Protein AF-A0A821SST0-F1 (afdb_monomer)

Mean predicted aligned error: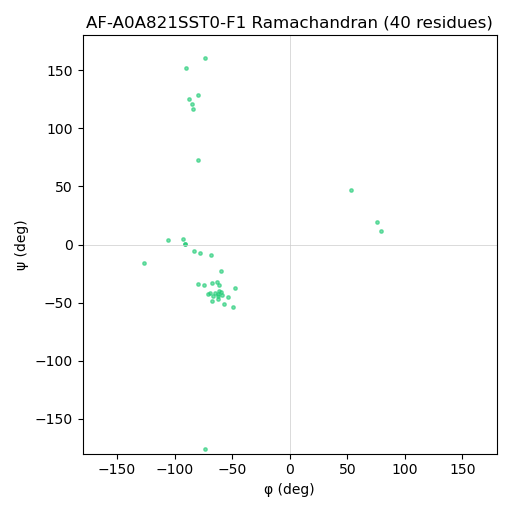 3.03 Å

Radius of gyration: 10.08 Å; Cα contacts (8 Å, |Δi|>4): 28; chains: 1; bounding box: 22×22×24 Å

Structure (mmCIF, N/CA/C/O backbone):
data_AF-A0A821SST0-F1
#
_entry.id   AF-A0A821SST0-F1
#
loop_
_atom_site.group_PDB
_atom_site.id
_atom_site.type_symbol
_atom_site.label_atom_id
_atom_site.label_alt_id
_atom_site.lab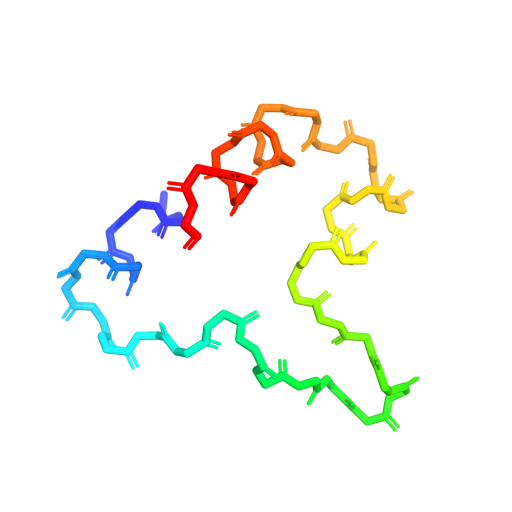el_comp_id
_atom_site.label_asym_id
_atom_site.label_entity_id
_atom_site.label_seq_id
_atom_site.pdbx_PDB_ins_code
_atom_site.Cartn_x
_atom_site.Cartn_y
_atom_site.Cartn_z
_atom_site.occupancy
_atom_site.B_iso_or_equiv
_atom_site.auth_seq_id
_atom_site.auth_comp_id
_atom_site.auth_asym_id
_atom_site.auth_atom_id
_atom_site.pdbx_PDB_model_num
ATOM 1 N N . LEU A 1 1 ? -12.938 -3.569 1.077 1.00 79.56 1 LEU A N 1
ATOM 2 C CA . LEU A 1 1 ? -12.238 -4.464 2.029 1.00 79.56 1 LEU A CA 1
ATOM 3 C C . LEU A 1 1 ? -10.901 -3.890 2.494 1.00 79.56 1 LEU A C 1
ATOM 5 O O . LEU A 1 1 ? -10.687 -3.889 3.692 1.00 79.56 1 LEU A O 1
ATOM 9 N N . LEU A 1 2 ? -10.055 -3.335 1.609 1.00 81.56 2 LEU A N 1
ATOM 10 C CA . LEU A 1 2 ? -8.770 -2.730 2.010 1.00 81.56 2 LEU A CA 1
ATOM 11 C C . LEU A 1 2 ? -8.897 -1.737 3.182 1.00 81.56 2 LEU A C 1
ATOM 13 O O . LEU A 1 2 ? -8.260 -1.940 4.205 1.00 81.56 2 LEU A O 1
ATOM 17 N N . LYS A 1 3 ? -9.777 -0.729 3.069 1.00 80.75 3 LYS A N 1
ATOM 18 C CA . LYS A 1 3 ? -10.029 0.249 4.147 1.00 80.75 3 LYS A CA 1
ATOM 19 C C . LYS A 1 3 ? -10.381 -0.408 5.483 1.00 80.75 3 LYS A C 1
ATOM 21 O O . LYS A 1 3 ? -9.797 -0.065 6.495 1.00 80.75 3 LYS A O 1
ATOM 26 N N . LEU A 1 4 ? -11.265 -1.410 5.463 1.00 84.00 4 LEU A N 1
ATOM 27 C CA . LEU A 1 4 ? -11.682 -2.143 6.661 1.00 84.00 4 LEU A CA 1
ATOM 28 C C . LEU A 1 4 ? -10.486 -2.798 7.370 1.00 84.00 4 LEU A C 1
ATOM 30 O O . LEU A 1 4 ? -10.381 -2.728 8.588 1.00 84.00 4 LEU A O 1
ATOM 34 N N . PHE A 1 5 ? -9.570 -3.412 6.620 1.00 82.38 5 PHE A N 1
ATOM 35 C CA . PHE A 1 5 ? -8.393 -4.056 7.206 1.00 82.38 5 PHE A CA 1
ATOM 36 C C . PHE A 1 5 ? -7.342 -3.056 7.689 1.00 82.38 5 PHE A C 1
ATOM 38 O O . PHE A 1 5 ? -6.715 -3.298 8.717 1.00 82.38 5 PHE A O 1
ATOM 45 N N . VAL A 1 6 ? -7.172 -1.933 6.990 1.00 84.56 6 VAL A N 1
ATOM 46 C CA . VAL A 1 6 ? -6.243 -0.877 7.416 1.00 84.56 6 VAL A CA 1
ATOM 47 C C . VAL A 1 6 ? -6.752 -0.170 8.673 1.00 84.56 6 VAL A C 1
ATOM 49 O O . VAL A 1 6 ? -5.977 0.065 9.591 1.00 84.56 6 VAL A O 1
ATOM 52 N N . GLU A 1 7 ? -8.049 0.123 8.749 1.00 84.00 7 GLU A N 1
ATOM 53 C CA . GLU A 1 7 ? -8.638 0.860 9.874 1.00 84.00 7 GLU A CA 1
ATOM 54 C C . GLU A 1 7 ? -8.884 -0.020 11.110 1.00 84.00 7 GLU A C 1
ATOM 56 O O . GLU A 1 7 ? -8.740 0.459 12.232 1.00 84.00 7 GLU A O 1
ATOM 61 N N . TYR A 1 8 ? -9.232 -1.300 10.931 1.00 85.56 8 TYR A N 1
ATOM 62 C CA . TYR A 1 8 ? -9.680 -2.161 12.040 1.00 85.56 8 TYR A CA 1
ATOM 63 C C . TYR A 1 8 ? -8.918 -3.483 12.171 1.00 85.56 8 TYR A C 1
ATOM 65 O O . TYR A 1 8 ? -9.016 -4.149 13.198 1.00 85.56 8 TYR A O 1
ATOM 73 N N . GLY A 1 9 ? -8.177 -3.891 11.141 1.00 80.94 9 GLY A N 1
ATOM 74 C CA . GLY A 1 9 ? -7.512 -5.195 11.080 1.00 80.94 9 GLY A CA 1
ATOM 75 C C . GLY A 1 9 ? -6.084 -5.218 11.625 1.00 80.94 9 GLY A C 1
ATOM 76 O O . GLY A 1 9 ? -5.463 -6.275 11.589 1.00 80.94 9 GLY A O 1
ATOM 77 N N . ASN A 1 10 ? -5.563 -4.083 12.107 1.00 81.75 10 ASN A N 1
ATOM 78 C CA . ASN A 1 10 ? -4.165 -3.925 12.526 1.00 81.75 10 ASN A CA 1
ATOM 79 C C . ASN A 1 10 ? -3.175 -4.358 11.423 1.00 81.75 10 ASN A C 1
ATOM 81 O O . ASN A 1 10 ? -2.251 -5.137 11.653 1.00 81.75 10 ASN A O 1
ATOM 85 N N . CYS A 1 11 ? -3.427 -3.902 10.194 1.00 84.88 11 CYS A N 1
ATOM 86 C CA . CYS A 1 11 ? -2.629 -4.257 9.028 1.00 84.88 11 CYS A CA 1
ATOM 87 C C . CYS A 1 11 ? -1.404 -3.337 8.917 1.00 84.88 11 CYS A C 1
ATOM 89 O O . CYS A 1 11 ? -1.558 -2.126 8.773 1.00 84.88 11 CYS A O 1
ATOM 91 N N . ASP A 1 12 ? -0.199 -3.908 8.933 1.00 88.94 12 ASP A N 1
ATOM 92 C CA . ASP A 1 12 ? 1.036 -3.164 8.672 1.00 88.94 12 ASP A CA 1
ATOM 93 C C . ASP A 1 12 ? 1.281 -3.059 7.157 1.00 88.94 12 ASP A C 1
ATOM 95 O O . ASP A 1 12 ? 1.456 -4.061 6.459 1.00 88.94 12 ASP A O 1
ATOM 99 N N . LEU A 1 13 ? 1.261 -1.827 6.644 1.00 90.69 13 LEU A N 1
ATOM 100 C CA . LEU A 1 13 ? 1.432 -1.516 5.223 1.00 90.69 13 LEU A CA 1
ATOM 101 C C . LEU A 1 13 ? 2.897 -1.569 4.761 1.00 90.69 13 LEU A C 1
ATOM 103 O O . LEU A 1 13 ? 3.153 -1.487 3.558 1.00 90.69 13 LEU A O 1
ATOM 107 N N . PHE A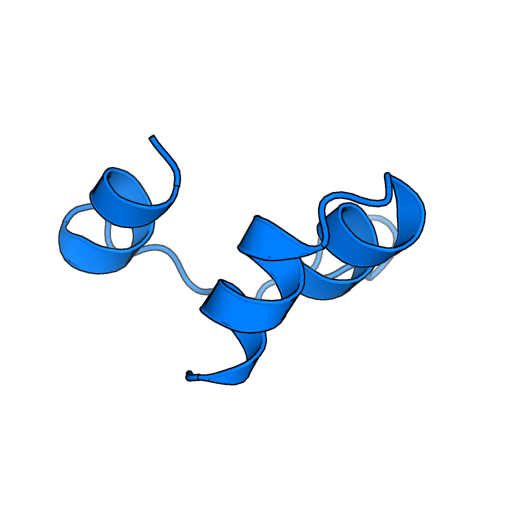 1 14 ? 3.842 -1.725 5.690 1.00 91.69 14 PHE A N 1
ATOM 108 C CA . PHE A 1 14 ? 5.280 -1.754 5.428 1.00 91.69 14 PHE A CA 1
ATOM 109 C C . PHE A 1 14 ? 5.882 -3.165 5.521 1.00 91.69 14 PHE A C 1
ATOM 111 O O . PHE A 1 14 ? 7.088 -3.335 5.330 1.00 91.69 14 PHE A O 1
ATOM 118 N N . ILE A 1 15 ? 5.059 -4.196 5.748 1.00 93.56 15 ILE A N 1
ATOM 119 C CA . ILE A 1 15 ?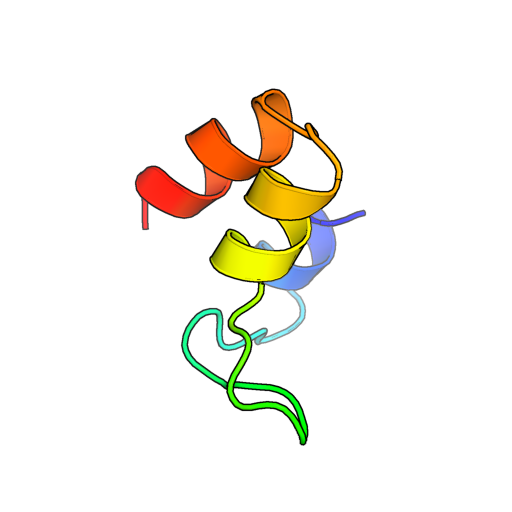 5.490 -5.596 5.661 1.00 93.56 15 ILE A CA 1
ATOM 120 C C . ILE A 1 15 ? 5.530 -6.033 4.198 1.00 93.56 15 ILE A C 1
ATOM 122 O O . ILE A 1 15 ? 4.555 -5.902 3.457 1.00 93.56 15 ILE A O 1
ATOM 126 N N . SER A 1 16 ? 6.662 -6.597 3.786 1.00 95.69 16 SER A N 1
ATOM 127 C CA . SER A 1 16 ? 6.834 -7.174 2.460 1.00 95.69 16 SER A CA 1
ATOM 128 C C . SER A 1 16 ? 6.457 -8.657 2.408 1.00 95.69 16 SER A C 1
ATOM 130 O O . SER A 1 16 ? 6.555 -9.395 3.391 1.00 95.69 16 SER A O 1
ATOM 132 N N . ASN A 1 17 ? 6.026 -9.114 1.231 1.00 94.12 17 ASN A N 1
ATOM 133 C CA . ASN A 1 17 ? 5.861 -10.537 0.948 1.00 94.12 17 ASN A CA 1
ATOM 134 C C . ASN A 1 17 ? 7.232 -11.235 0.756 1.00 94.12 17 ASN A C 1
ATOM 136 O O . ASN A 1 17 ? 8.292 -10.621 0.879 1.00 94.12 17 ASN A O 1
ATOM 140 N N . ARG A 1 18 ? 7.220 -12.529 0.404 1.00 97.25 18 ARG A N 1
ATOM 141 C CA . ARG A 1 18 ? 8.444 -13.330 0.177 1.00 97.25 18 ARG A CA 1
ATOM 142 C C . ARG A 1 18 ? 9.356 -12.794 -0.932 1.00 97.25 18 ARG A C 1
ATOM 144 O O . ARG A 1 18 ? 10.547 -13.078 -0.905 1.00 97.25 18 ARG A O 1
ATOM 151 N N . ASP A 1 19 ? 8.806 -12.017 -1.857 1.00 97.12 19 ASP A N 1
ATOM 152 C CA . ASP A 1 19 ? 9.529 -11.404 -2.973 1.00 97.12 19 ASP A CA 1
ATOM 153 C C . ASP A 1 19 ? 10.017 -9.982 -2.635 1.00 97.12 19 ASP A C 1
ATOM 155 O O . ASP A 1 19 ? 10.543 -9.274 -3.493 1.00 97.12 19 ASP A O 1
ATOM 159 N N . GL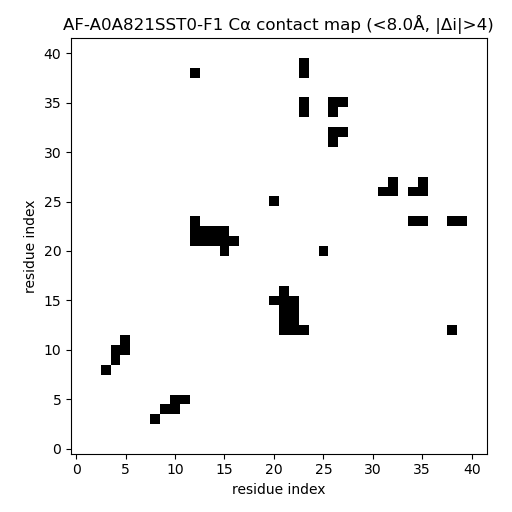Y A 1 20 ? 9.821 -9.524 -1.393 1.00 97.50 20 GLY A N 1
ATOM 160 C CA . GLY A 1 20 ? 10.163 -8.168 -0.968 1.00 97.50 20 GLY A CA 1
ATOM 161 C C . GLY A 1 20 ? 9.135 -7.110 -1.385 1.00 97.50 20 GLY A C 1
ATOM 162 O O . GLY A 1 20 ? 9.399 -5.913 -1.269 1.00 97.50 20 GLY A O 1
ATOM 163 N N . TRP A 1 21 ? 7.951 -7.508 -1.858 1.00 97.75 21 TRP A N 1
ATOM 164 C CA . TRP A 1 21 ? 6.929 -6.569 -2.313 1.00 97.75 21 TRP A CA 1
ATOM 165 C C . TRP A 1 21 ? 6.025 -6.107 -1.177 1.00 97.75 21 TRP A C 1
ATOM 167 O O . TRP A 1 21 ? 5.391 -6.916 -0.504 1.00 97.75 21 TRP A O 1
ATOM 177 N N . LEU A 1 22 ? 5.932 -4.789 -1.015 1.00 96.50 22 LEU A N 1
ATOM 178 C CA . LEU A 1 22 ? 4.954 -4.129 -0.163 1.00 96.50 22 LEU A CA 1
ATOM 179 C C . LEU A 1 22 ? 3.561 -4.171 -0.809 1.00 96.50 22 LEU A C 1
ATOM 181 O O . LEU A 1 22 ? 3.460 -4.264 -2.040 1.00 96.50 22 LEU A O 1
ATOM 185 N N . PRO A 1 23 ? 2.487 -3.979 -0.023 1.00 95.31 23 PRO A N 1
ATOM 186 C CA . PRO A 1 23 ? 1.144 -3.739 -0.548 1.00 95.31 23 PRO A CA 1
ATOM 187 C C . PRO A 1 23 ? 1.104 -2.675 -1.658 1.00 95.31 23 PRO A C 1
ATOM 189 O O . PRO A 1 23 ? 0.402 -2.852 -2.654 1.00 95.31 23 PRO A O 1
ATOM 192 N N . LEU A 1 24 ? 1.915 -1.614 -1.539 1.00 96.69 24 LEU A N 1
ATOM 193 C CA . LEU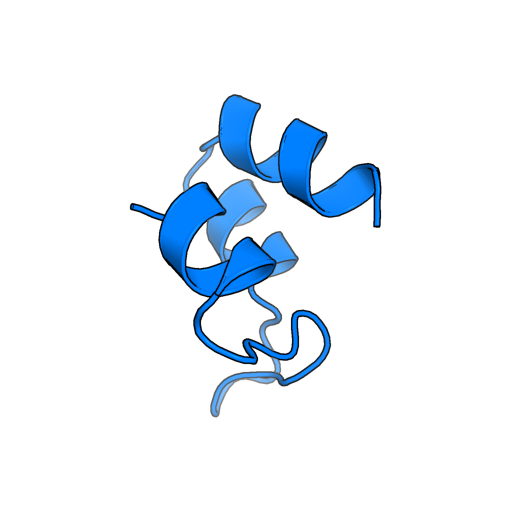 A 1 24 ? 2.025 -0.566 -2.558 1.00 96.69 24 LEU A CA 1
ATOM 194 C C . LEU A 1 24 ? 2.606 -1.083 -3.885 1.00 96.69 24 LEU A C 1
ATOM 196 O O . LEU A 1 24 ? 2.085 -0.739 -4.945 1.00 96.69 24 LEU A O 1
ATOM 200 N N . HIS A 1 25 ? 3.642 -1.931 -3.843 1.00 97.38 25 HIS A N 1
ATOM 201 C CA . HIS A 1 25 ? 4.233 -2.523 -5.051 1.00 97.38 25 HIS A CA 1
ATOM 202 C C . HIS A 1 25 ? 3.211 -3.389 -5.790 1.00 97.38 25 HIS A C 1
ATOM 204 O O . HIS A 1 25 ? 3.065 -3.268 -7.004 1.00 97.38 25 HIS A O 1
ATOM 210 N N . I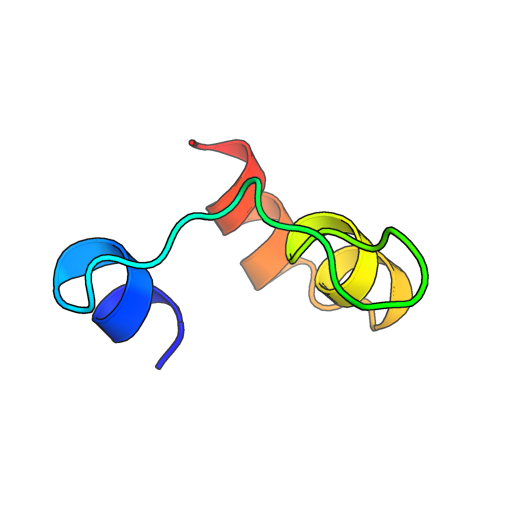LE A 1 26 ? 2.454 -4.206 -5.050 1.00 97.00 26 ILE A N 1
ATOM 211 C CA . ILE A 1 26 ? 1.404 -5.061 -5.618 1.00 97.00 26 ILE A CA 1
ATOM 212 C C . ILE A 1 26 ? 0.315 -4.203 -6.277 1.00 97.00 26 ILE A C 1
ATOM 214 O O . ILE A 1 26 ? -0.070 -4.468 -7.415 1.00 97.00 26 ILE A O 1
ATOM 218 N N . ALA A 1 27 ? -0.160 -3.155 -5.596 1.00 96.44 27 ALA A N 1
ATOM 219 C CA . ALA A 1 27 ? -1.193 -2.268 -6.128 1.00 96.44 27 ALA A CA 1
ATOM 220 C C . ALA A 1 27 ? -0.744 -1.538 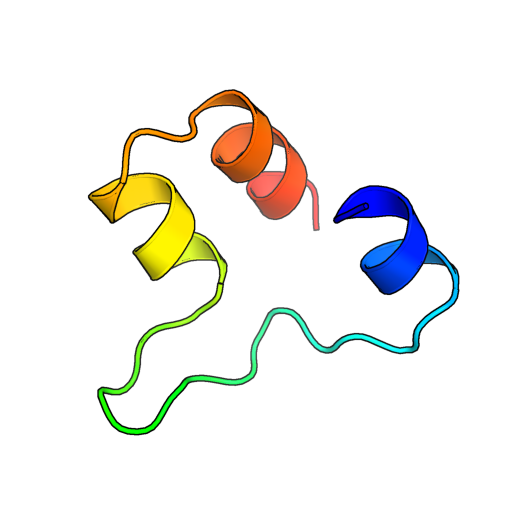-7.404 1.00 96.44 27 ALA A C 1
ATOM 222 O O . ALA A 1 27 ? -1.507 -1.468 -8.369 1.00 96.44 27 ALA A O 1
ATOM 223 N N . ALA A 1 28 ? 0.498 -1.045 -7.432 1.00 97.94 28 ALA A N 1
ATOM 224 C CA . ALA A 1 28 ? 1.066 -0.381 -8.601 1.00 97.94 28 ALA A CA 1
ATOM 225 C C . ALA A 1 28 ? 1.259 -1.354 -9.775 1.00 97.94 28 ALA A C 1
ATOM 227 O O . ALA A 1 28 ? 0.877 -1.033 -10.899 1.00 97.94 28 ALA A O 1
ATOM 228 N N . TYR A 1 29 ? 1.787 -2.555 -9.515 1.00 98.12 29 TYR A N 1
ATOM 229 C CA . TYR A 1 29 ? 1.999 -3.586 -10.534 1.00 98.12 29 TYR A CA 1
ATOM 230 C C . TYR A 1 29 ? 0.689 -4.034 -11.198 1.00 98.12 29 TYR A C 1
ATOM 232 O O . TYR A 1 29 ? 0.641 -4.218 -12.412 1.00 98.12 29 TYR A O 1
ATOM 240 N N . LEU A 1 30 ? -0.385 -4.168 -10.414 1.00 97.62 30 LEU A N 1
ATOM 241 C CA . LEU A 1 30 ? -1.707 -4.565 -10.907 1.00 97.62 30 LEU A CA 1
ATOM 242 C C . LEU A 1 30 ? -2.527 -3.400 -11.493 1.00 97.62 30 LEU A C 1
ATOM 244 O O . LEU A 1 30 ? -3.609 -3.631 -12.028 1.00 97.62 30 LEU A O 1
ATOM 248 N N . GLY A 1 31 ? -2.041 -2.157 -11.402 1.00 97.56 31 GLY A N 1
ATOM 249 C CA . GLY A 1 31 ? -2.729 -0.975 -11.932 1.00 97.56 31 GLY A CA 1
ATOM 250 C C . GLY A 1 31 ? -3.921 -0.489 -11.097 1.00 97.56 31 GLY A C 1
ATOM 251 O O . GLY A 1 31 ? -4.757 0.261 -11.603 1.00 97.56 31 GLY A O 1
ATOM 252 N N . TYR A 1 32 ? -4.014 -0.873 -9.820 1.00 97.31 32 TYR A N 1
ATOM 253 C CA . TYR A 1 32 ? -5.076 -0.431 -8.905 1.00 97.31 32 TYR A CA 1
ATOM 254 C C . TYR A 1 32 ? -4.787 0.971 -8.358 1.00 97.31 32 TYR A C 1
ATOM 256 O O . TYR A 1 32 ? -4.389 1.154 -7.206 1.00 97.31 32 TYR A O 1
ATOM 264 N N . MET A 1 33 ? -4.944 1.976 -9.220 1.00 96.44 33 MET A N 1
ATOM 265 C CA . MET A 1 33 ? -4.552 3.361 -8.936 1.00 96.44 33 MET A CA 1
ATOM 266 C C . MET A 1 33 ? -5.297 3.980 -7.749 1.00 96.44 33 MET A C 1
ATOM 268 O O . MET A 1 33 ? -4.712 4.741 -6.983 1.00 96.44 33 MET A O 1
ATOM 272 N N . ASP A 1 34 ? -6.565 3.632 -7.551 1.00 96.00 34 ASP A N 1
ATOM 273 C CA . ASP A 1 34 ? -7.358 4.034 -6.387 1.00 96.00 34 ASP A CA 1
ATOM 274 C C . ASP A 1 34 ? -6.743 3.538 -5.069 1.00 96.00 34 ASP A C 1
ATOM 276 O O . ASP A 1 34 ? -6.661 4.289 -4.093 1.00 96.00 34 ASP A O 1
ATOM 280 N N . ILE A 1 35 ? -6.239 2.304 -5.062 1.00 94.88 35 ILE A N 1
ATOM 281 C CA . ILE A 1 35 ? -5.517 1.721 -3.930 1.00 94.88 35 ILE A CA 1
ATOM 282 C C . ILE A 1 35 ? -4.143 2.372 -3.765 1.00 94.88 35 ILE A C 1
ATOM 284 O O . ILE A 1 35 ? -3.768 2.692 -2.640 1.00 94.88 35 ILE A O 1
ATOM 288 N N . VAL A 1 36 ? -3.407 2.620 -4.851 1.00 95.94 36 VAL A N 1
ATOM 289 C CA . VAL A 1 36 ? -2.111 3.320 -4.796 1.00 95.94 36 VAL A CA 1
ATOM 290 C C . VAL A 1 36 ? -2.269 4.692 -4.143 1.00 95.94 36 VAL A C 1
ATOM 292 O O . VAL A 1 36 ? -1.571 4.998 -3.178 1.00 95.94 36 VAL A O 1
ATOM 295 N N . TYR A 1 37 ? -3.227 5.500 -4.603 1.00 95.62 37 TYR A N 1
ATOM 296 C CA . TYR A 1 37 ? -3.486 6.814 -4.013 1.00 95.62 37 TYR A CA 1
ATOM 297 C C . TYR A 1 37 ? -3.950 6.737 -2.563 1.00 95.62 37 TYR A C 1
ATOM 299 O O . TYR A 1 37 ? -3.671 7.651 -1.791 1.00 95.62 37 TYR A O 1
ATOM 307 N N . TYR A 1 38 ? -4.671 5.682 -2.191 1.00 93.25 38 TYR A N 1
ATOM 308 C CA . TYR A 1 38 ? -5.055 5.456 -0.806 1.00 93.25 38 TYR A CA 1
ATOM 309 C C . TYR A 1 38 ? -3.838 5.140 0.074 1.00 93.25 38 TYR A C 1
ATOM 311 O O . TYR A 1 38 ? -3.663 5.769 1.113 1.00 93.25 38 TYR A O 1
ATOM 319 N N . LEU A 1 39 ? -2.980 4.213 -0.358 1.00 92.50 39 LEU A N 1
ATOM 320 C CA . LEU A 1 39 ? -1.795 3.783 0.388 1.00 92.50 39 LEU A CA 1
ATOM 321 C C . LEU A 1 39 ? -0.730 4.883 0.501 1.00 92.50 39 LEU A C 1
ATOM 323 O O . LEU A 1 39 ? -0.079 4.968 1.530 1.00 92.50 39 LEU A O 1
ATOM 327 N N . LEU A 1 40 ? -0.589 5.759 -0.500 1.00 93.06 40 LEU A N 1
ATOM 328 C CA . LEU A 1 40 ? 0.344 6.900 -0.465 1.00 93.06 40 LEU A CA 1
ATOM 329 C C . LEU A 1 40 ? -0.031 8.003 0.542 1.00 93.06 40 LEU A C 1
ATOM 331 O O . LEU A 1 40 ? 0.730 8.952 0.714 1.00 93.06 40 LEU A O 1
ATOM 335 N N . ARG A 1 41 ? -1.217 7.940 1.155 1.00 88.12 41 ARG A N 1
ATOM 336 C CA . ARG A 1 41 ? -1.652 8.899 2.185 1.00 88.12 41 ARG A CA 1
ATOM 337 C C . ARG A 1 41 ? -1.295 8.464 3.613 1.00 88.12 41 ARG A C 1
ATOM 339 O O . ARG A 1 41 ? -1.650 9.190 4.540 1.00 88.12 41 ARG A O 1
ATOM 346 N N . TYR A 1 42 ? -0.648 7.310 3.771 1.00 76.94 42 TYR A N 1
ATOM 347 C CA . TYR A 1 42 ? -0.105 6.784 5.026 1.00 76.94 42 TYR A CA 1
ATOM 348 C C . TYR A 1 42 ? 1.411 6.966 5.064 1.00 76.94 42 TYR A C 1
ATOM 350 O O . TYR A 1 42 ? 1.925 7.209 6.176 1.00 76.94 42 TYR A O 1
#

Solvent-accessible surface area (backbone atoms only — not comparable to full-atom values): 2653 Å² total; per-residue (Å²): 109,69,65,56,35,56,76,73,58,81,55,71,71,83,55,52,50,98,86,67,44,28,60,58,52,54,27,57,75,74,64,40,58,72,54,35,61,55,59,73,75,112

Nearest PDB structures (foldseek):
  8szl-assembly1_A  TM=8.203E-01  e=1.441E-01  Homo sapiens
  3hg0-assembly1_D  TM=9.364E-01  e=5.227E-01  synthetic construct
  7txd-assembly1_L  TM=9.215E-01  e=6.032E-01  synthetic construct
  5oyj-assembly1_B  TM=9.411E-01  e=7.478E-01  synthetic construct
  7kb2-assembly2_B  TM=9.474E-01  e=9.270E-01  Enterobacter cloacae subsp. cloacae ATCC 13047

pLDDT: mean 91.54, std 6.42, range [76.94, 98.12]

Foldseek 3Di:
DVVCCVVPVPDDQCDADPVRDGPLNVCVV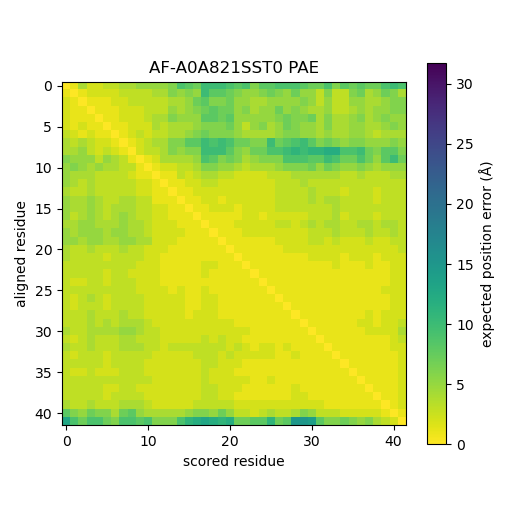VVVVVVNVVSVVD

Secondary structure (DSSP, 8-state):
-HHHHHHHS---TT---TTS--HHHHHHHTT-HHHHHHHTT-

Sequence (42 aa):
LLKLFVEYGNCDLFISNRDGWLPLHIAAYLGYMDIVYYLLRY